Protein AF-A0A8B9PHS1-F1 (afdb_monomer_lite)

Structure (mmCIF, N/CA/C/O backbone):
data_AF-A0A8B9PHS1-F1
#
_entry.id   AF-A0A8B9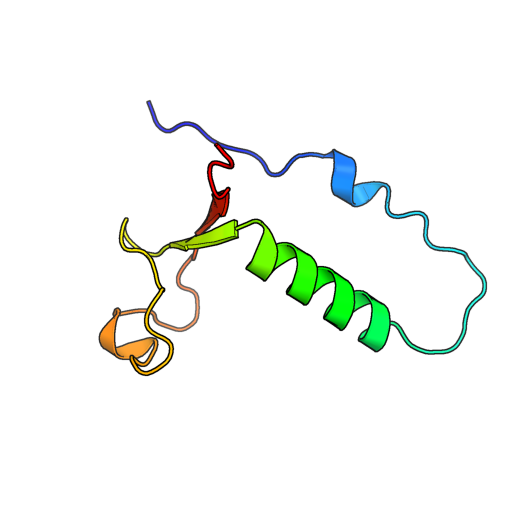PHS1-F1
#
loop_
_atom_site.group_PDB
_atom_site.id
_atom_site.type_symbol
_atom_site.label_atom_id
_atom_site.label_alt_id
_atom_site.label_comp_id
_atom_site.label_asym_id
_atom_site.label_entity_id
_atom_site.label_seq_id
_atom_site.pdbx_PDB_ins_code
_atom_site.Cartn_x
_atom_site.Cartn_y
_atom_site.Cartn_z
_atom_site.occupancy
_atom_site.B_iso_or_equiv
_atom_site.auth_seq_id
_atom_site.auth_comp_id
_atom_site.auth_asym_id
_atom_site.auth_atom_id
_atom_site.pdbx_PDB_model_num
ATOM 1 N N . MET A 1 1 ? -19.360 0.585 -13.257 1.00 34.44 1 MET A N 1
ATOM 2 C CA . MET A 1 1 ? -19.169 1.903 -12.615 1.00 34.44 1 MET A CA 1
ATOM 3 C C . MET A 1 1 ? -17.869 1.870 -11.816 1.00 34.44 1 MET A C 1
ATOM 5 O O . MET A 1 1 ? -17.881 1.265 -10.749 1.00 34.44 1 MET A O 1
ATOM 9 N N . PRO A 1 2 ? -16.730 2.399 -12.298 1.00 43.72 2 PRO A N 1
ATOM 10 C CA . PRO A 1 2 ? -15.549 2.487 -11.451 1.00 43.72 2 PRO A CA 1
ATOM 11 C C . PRO A 1 2 ? -15.734 3.672 -10.500 1.00 43.72 2 PRO A C 1
ATOM 13 O O . PRO A 1 2 ? -15.896 4.815 -10.921 1.00 43.72 2 PRO A O 1
ATOM 16 N N . PHE A 1 3 ? -15.772 3.374 -9.206 1.00 36.31 3 PHE A N 1
ATOM 17 C CA . PHE A 1 3 ? -15.802 4.366 -8.141 1.00 36.31 3 PHE A CA 1
ATOM 18 C C . PHE A 1 3 ? -14.436 5.066 -8.135 1.00 36.31 3 PHE A C 1
ATOM 20 O O . PHE A 1 3 ? -13.471 4.554 -7.572 1.00 36.31 3 PHE A O 1
ATOM 27 N N . GLN A 1 4 ? -14.325 6.201 -8.832 1.00 43.59 4 GLN A N 1
ATOM 28 C CA . GLN A 1 4 ? -13.164 7.084 -8.748 1.00 43.59 4 GLN A CA 1
ATOM 29 C C . GLN A 1 4 ? -13.122 7.680 -7.340 1.00 43.59 4 GLN A C 1
ATOM 31 O O . GLN A 1 4 ? -13.681 8.740 -7.060 1.00 43.59 4 GLN A O 1
ATOM 36 N N . SER A 1 5 ? -12.466 6.979 -6.419 1.00 45.19 5 SER A N 1
ATOM 37 C CA . SER A 1 5 ? -12.082 7.539 -5.133 1.00 45.19 5 SER A CA 1
ATOM 38 C C . SER A 1 5 ? -10.921 8.501 -5.361 1.00 45.19 5 SER A C 1
ATOM 40 O O . SER A 1 5 ? -9.756 8.143 -5.185 1.00 45.19 5 SER A O 1
ATOM 42 N N . HIS A 1 6 ? -11.241 9.727 -5.777 1.00 42.66 6 HIS A N 1
ATOM 43 C CA . HIS A 1 6 ? -10.321 10.847 -5.638 1.00 42.66 6 HIS A CA 1
ATOM 44 C C . HIS A 1 6 ? -9.796 10.869 -4.192 1.00 42.66 6 HIS A C 1
ATOM 46 O O . HIS A 1 6 ? -10.598 10.739 -3.257 1.00 42.66 6 HIS A O 1
ATOM 52 N N . PRO A 1 7 ? -8.478 11.019 -3.972 1.00 49.72 7 PRO A N 1
ATOM 53 C CA . PRO A 1 7 ? -7.963 11.201 -2.626 1.00 49.72 7 PRO A CA 1
ATOM 54 C C . PRO A 1 7 ? -8.648 12.430 -2.008 1.00 49.72 7 PRO A C 1
ATOM 56 O O . PRO A 1 7 ? -8.864 13.430 -2.704 1.00 49.72 7 PRO A O 1
ATOM 59 N N . PRO A 1 8 ? -9.039 12.377 -0.724 1.00 47.19 8 PRO A N 1
ATOM 60 C CA . PRO A 1 8 ? -9.743 13.483 -0.105 1.00 47.19 8 PRO A CA 1
ATOM 61 C C . PRO A 1 8 ? -8.844 14.725 -0.149 1.00 47.19 8 PRO A C 1
ATOM 63 O O . PRO A 1 8 ? -7.721 14.718 0.357 1.00 47.19 8 PRO A O 1
ATOM 66 N N . ARG A 1 9 ? -9.365 15.804 -0.749 1.00 47.53 9 ARG A N 1
ATOM 67 C CA . ARG A 1 9 ? -8.738 17.136 -0.867 1.00 47.53 9 ARG A CA 1
ATOM 68 C C . ARG A 1 9 ? -8.302 17.748 0.479 1.00 47.53 9 ARG A C 1
ATOM 70 O O . ARG A 1 9 ? -7.695 18.810 0.498 1.00 47.53 9 ARG A O 1
ATOM 77 N N . THR A 1 10 ? -8.576 17.088 1.600 1.00 47.22 10 THR A N 1
ATOM 78 C CA . THR A 1 10 ? -8.276 17.534 2.962 1.00 47.22 10 THR A CA 1
ATOM 79 C C . THR A 1 10 ? -6.836 17.281 3.423 1.00 47.22 10 THR A C 1
ATOM 81 O O . THR A 1 10 ? -6.452 17.822 4.453 1.00 47.22 10 THR A O 1
ATOM 84 N N . LEU A 1 11 ? -6.005 16.534 2.680 1.00 48.94 11 LEU A N 1
ATOM 85 C CA . LEU A 1 11 ? -4.575 16.362 3.019 1.00 48.94 11 LEU A CA 1
ATOM 86 C C . LEU A 1 11 ? -3.660 17.485 2.496 1.00 48.94 11 LEU A C 1
ATOM 88 O O . LEU A 1 11 ? -2.526 17.603 2.949 1.00 48.94 11 LEU A O 1
ATOM 92 N N . LEU A 1 12 ? -4.146 18.331 1.583 1.00 46.12 12 LEU A N 1
ATOM 93 C CA . LEU A 1 12 ? -3.399 19.491 1.069 1.00 46.12 12 LEU A CA 1
ATOM 94 C C . LEU A 1 12 ? -3.420 20.695 2.021 1.00 46.12 12 LEU A C 1
ATOM 96 O O . LEU A 1 12 ? -2.676 21.646 1.815 1.00 46.12 12 LEU A O 1
ATOM 100 N N . HIS A 1 13 ? -4.221 20.635 3.087 1.00 41.53 13 HIS A N 1
ATOM 101 C CA . HIS A 1 13 ? -4.226 21.617 4.173 1.00 41.53 13 HIS A CA 1
ATOM 102 C C . HIS A 1 13 ? -3.273 21.217 5.312 1.00 41.53 13 HIS A C 1
ATOM 104 O O . HIS A 1 13 ? -3.504 21.525 6.480 1.00 41.53 13 HIS A O 1
ATOM 110 N N . ALA A 1 14 ? -2.189 20.506 4.983 1.00 48.25 14 ALA A N 1
ATOM 111 C CA . ALA A 1 14 ? -1.022 20.448 5.845 1.00 48.25 14 ALA A CA 1
ATOM 112 C C . ALA A 1 14 ? -0.438 21.866 5.904 1.00 48.25 14 ALA A C 1
ATOM 114 O O . ALA A 1 14 ? 0.346 22.260 5.044 1.00 48.25 14 ALA A O 1
ATOM 115 N N . CYS A 1 15 ? -0.889 22.650 6.890 1.00 41.50 15 CYS A N 1
ATOM 116 C CA . CYS A 1 15 ? -0.219 23.860 7.340 1.00 41.50 15 CYS A CA 1
ATOM 117 C C . CYS A 1 15 ? 1.283 23.581 7.369 1.00 41.50 15 CYS A C 1
ATOM 119 O O . CYS A 1 15 ? 1.751 22.811 8.205 1.00 41.50 15 CYS A O 1
ATOM 121 N N . PHE A 1 16 ? 2.022 24.190 6.449 1.00 46.44 16 PHE A N 1
ATOM 122 C CA . PHE A 1 16 ? 3.453 24.375 6.597 1.00 46.44 16 PHE A CA 1
ATOM 123 C C . PHE A 1 16 ? 3.635 25.387 7.735 1.00 46.44 16 PHE A C 1
ATOM 125 O O . PHE A 1 16 ? 3.293 26.555 7.536 1.00 46.44 16 PHE A O 1
ATOM 132 N N . PRO A 1 17 ? 4.132 25.012 8.930 1.00 47.69 17 PRO A N 1
ATOM 133 C CA . PRO A 1 17 ? 4.689 26.012 9.821 1.00 47.69 17 PRO A CA 1
ATOM 134 C C . PRO A 1 17 ? 5.904 26.594 9.096 1.00 47.69 17 PRO A C 1
ATOM 136 O O . PRO A 1 17 ? 6.884 25.901 8.833 1.00 47.69 17 PRO A O 1
ATOM 139 N N . SER A 1 18 ? 5.817 27.867 8.726 1.00 56.69 18 SER A N 1
ATOM 140 C CA . SER A 1 18 ? 6.793 28.621 7.932 1.00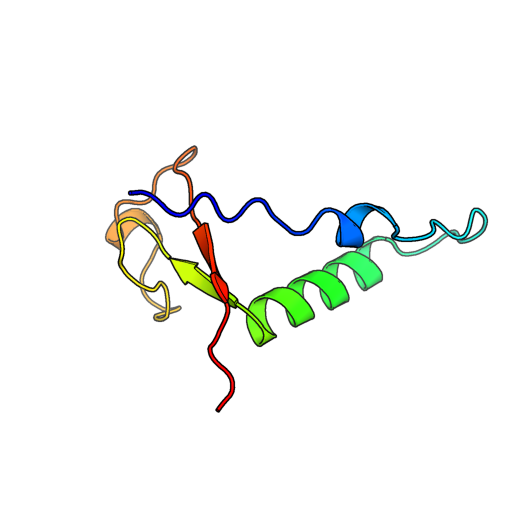 56.69 18 SER A CA 1
ATOM 141 C C . SER A 1 18 ? 8.165 28.814 8.604 1.00 56.69 18 SER A C 1
ATOM 143 O O . SER A 1 18 ? 8.961 29.623 8.139 1.00 56.69 18 SER A O 1
ATOM 145 N N . SER A 1 19 ? 8.465 28.082 9.682 1.00 59.34 19 SER A N 1
ATOM 146 C CA . SER A 1 19 ? 9.635 28.301 10.533 1.00 59.34 19 SER A CA 1
ATOM 147 C C . SER A 1 19 ? 10.086 27.002 11.216 1.00 59.34 19 SER A C 1
ATOM 149 O O . SER A 1 19 ? 9.861 26.820 12.409 1.00 59.34 19 SER A O 1
ATOM 151 N N . SER A 1 20 ? 10.698 26.052 10.503 1.00 50.66 20 SER A N 1
ATOM 152 C CA . SER A 1 20 ? 11.389 24.917 11.152 1.00 50.66 20 SER A CA 1
ATOM 153 C C . SER A 1 20 ? 12.505 24.338 10.266 1.00 50.66 20 SER A C 1
ATOM 155 O O . SER A 1 20 ? 12.205 23.683 9.265 1.00 50.66 20 SER A O 1
ATOM 157 N N . PRO A 1 21 ? 13.791 24.533 10.616 1.00 62.53 21 PRO A N 1
ATOM 158 C CA . PRO A 1 21 ? 14.903 23.833 9.998 1.00 62.53 21 PRO A CA 1
ATOM 159 C C . PRO A 1 21 ? 15.102 22.500 10.733 1.00 62.53 21 PRO A C 1
ATOM 161 O O . PRO A 1 21 ? 15.498 22.484 11.892 1.00 62.53 21 PRO A O 1
ATOM 164 N N . LEU A 1 22 ? 14.859 21.393 10.025 1.00 54.69 22 LEU A N 1
ATOM 165 C CA . LEU A 1 22 ? 15.038 19.986 10.432 1.00 54.69 22 LEU A CA 1
ATOM 166 C C . LEU A 1 22 ? 13.856 19.337 11.197 1.00 54.69 22 LEU A C 1
ATOM 168 O O . LEU A 1 22 ? 13.464 19.830 12.250 1.00 54.69 22 LEU A O 1
ATOM 172 N N . PRO A 1 23 ? 13.344 18.159 10.765 1.00 58.97 23 PRO A N 1
ATOM 173 C CA . PRO A 1 23 ? 13.571 17.454 9.503 1.00 58.97 23 PRO A CA 1
ATOM 174 C C . PRO A 1 23 ? 12.247 17.068 8.815 1.00 58.97 23 PRO A C 1
ATOM 176 O O . PRO A 1 23 ? 11.452 16.283 9.336 1.00 58.97 23 PRO A O 1
ATOM 179 N N . ALA A 1 24 ? 12.065 17.508 7.566 1.00 61.66 24 ALA A N 1
ATOM 180 C CA . ALA A 1 24 ? 11.019 17.000 6.666 1.00 61.66 24 ALA A CA 1
ATOM 181 C C . ALA A 1 24 ? 10.983 15.453 6.613 1.00 61.66 24 ALA A C 1
ATOM 183 O O . ALA A 1 24 ? 9.932 14.846 6.409 1.00 61.66 24 ALA A O 1
ATOM 184 N N . PHE A 1 25 ? 12.122 14.812 6.893 1.00 58.38 25 PHE A N 1
ATOM 185 C CA . PHE A 1 25 ? 12.268 13.367 7.027 1.00 58.38 25 PHE A CA 1
ATOM 186 C C . PHE A 1 25 ? 11.400 12.751 8.140 1.00 58.38 25 PHE A C 1
ATOM 188 O O . PHE A 1 25 ? 10.735 11.748 7.900 1.00 58.38 25 PHE A O 1
ATOM 195 N N . CYS A 1 26 ? 11.327 13.349 9.336 1.00 63.97 26 CYS A N 1
ATOM 196 C CA . CYS A 1 26 ? 10.495 12.811 10.424 1.00 63.97 26 CYS A CA 1
ATOM 197 C C . CYS A 1 26 ? 8.999 12.917 10.116 1.00 63.97 26 CYS A C 1
ATOM 199 O O . CYS A 1 26 ? 8.224 12.036 10.497 1.00 63.97 26 CYS A O 1
ATOM 201 N N . TRP A 1 27 ? 8.588 13.972 9.410 1.00 69.56 27 TRP A N 1
ATOM 202 C CA . TRP A 1 27 ? 7.205 14.118 8.965 1.00 69.56 27 TRP A CA 1
ATOM 203 C C . TRP A 1 27 ? 6.853 13.068 7.905 1.00 69.56 27 TRP A C 1
ATOM 205 O O . TRP A 1 27 ? 5.832 12.393 8.029 1.00 69.56 27 TRP A O 1
ATOM 215 N N . LEU A 1 28 ? 7.749 12.828 6.940 1.00 73.31 28 LEU A N 1
ATOM 216 C CA . LEU A 1 28 ? 7.580 11.786 5.925 1.00 73.31 28 LEU A CA 1
ATOM 217 C C . LEU A 1 28 ? 7.500 10.379 6.541 1.00 73.31 28 LEU A C 1
ATOM 219 O O . LEU A 1 28 ? 6.638 9.589 6.159 1.00 73.31 28 LEU A O 1
ATOM 223 N N . LEU A 1 29 ? 8.340 10.076 7.537 1.00 77.31 29 LEU A N 1
ATOM 224 C CA . LEU A 1 29 ? 8.310 8.796 8.255 1.00 77.31 29 LEU A CA 1
ATOM 225 C C . LEU A 1 29 ? 6.997 8.595 9.029 1.00 77.31 29 LEU A C 1
ATOM 227 O O . LEU A 1 29 ? 6.417 7.507 8.990 1.00 77.31 29 LEU A O 1
ATOM 231 N N . ASN A 1 30 ? 6.490 9.637 9.697 1.00 82.31 30 ASN A N 1
ATOM 232 C CA . ASN A 1 30 ? 5.201 9.573 10.393 1.00 82.31 30 ASN A CA 1
ATOM 233 C C . ASN A 1 30 ? 4.021 9.443 9.421 1.00 82.31 30 ASN A C 1
ATOM 235 O O . ASN A 1 30 ? 3.107 8.652 9.663 1.00 82.31 30 ASN A O 1
ATOM 239 N N . TYR A 1 31 ? 4.060 10.165 8.303 1.00 81.81 31 TYR A N 1
ATOM 240 C CA . TYR A 1 31 ? 3.042 10.092 7.261 1.00 81.81 31 TYR A CA 1
ATOM 241 C C . TYR A 1 31 ? 2.989 8.703 6.610 1.00 81.81 31 TYR A C 1
ATOM 243 O O . TYR A 1 31 ? 1.916 8.103 6.519 1.00 81.81 31 TYR A O 1
ATOM 251 N N . LEU A 1 32 ? 4.144 8.132 6.250 1.00 78.69 32 LEU A N 1
ATOM 252 C CA . LEU A 1 32 ? 4.228 6.766 5.729 1.00 78.69 32 LEU A CA 1
ATOM 253 C C . LEU A 1 32 ? 3.669 5.761 6.741 1.00 78.69 32 LEU A C 1
ATOM 255 O O . LEU A 1 32 ? 2.822 4.942 6.388 1.00 78.69 32 LEU A O 1
ATOM 259 N N . LYS A 1 33 ? 4.057 5.857 8.019 1.00 83.06 33 LYS A N 1
ATOM 260 C CA . LYS A 1 33 ? 3.535 4.980 9.079 1.00 83.06 33 LYS A CA 1
ATOM 261 C C . LYS A 1 33 ? 2.008 5.057 9.200 1.00 83.06 33 LYS A C 1
ATOM 263 O O . LYS A 1 33 ? 1.354 4.027 9.368 1.00 83.06 33 LYS A O 1
ATOM 268 N N . TYR A 1 34 ? 1.429 6.252 9.084 1.00 84.81 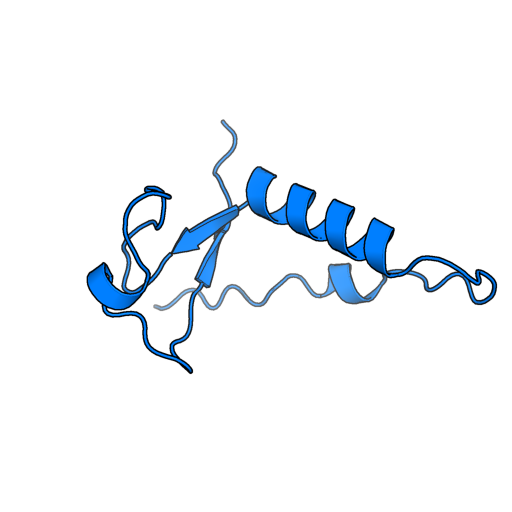34 TYR A N 1
ATOM 269 C CA . TYR A 1 34 ? -0.023 6.441 9.065 1.00 84.81 34 TYR A CA 1
ATOM 270 C C . TYR A 1 34 ? -0.686 5.780 7.846 1.00 84.81 34 TYR A C 1
ATOM 272 O O . TYR A 1 34 ? -1.715 5.108 8.000 1.00 84.81 34 TYR A O 1
ATOM 280 N N . ILE A 1 35 ? -0.086 5.917 6.658 1.00 83.88 35 ILE A N 1
ATOM 281 C CA . ILE A 1 35 ? -0.574 5.277 5.430 1.00 83.88 35 ILE A CA 1
ATOM 282 C C . ILE A 1 35 ? -0.620 3.756 5.603 1.00 83.88 35 ILE A C 1
ATOM 284 O O . ILE A 1 35 ? -1.688 3.167 5.452 1.00 83.88 35 ILE A O 1
ATOM 288 N N . TRP A 1 36 ? 0.485 3.120 5.997 1.00 83.81 36 TRP A N 1
ATOM 289 C CA . TRP A 1 36 ? 0.549 1.659 6.161 1.00 83.81 36 TRP A CA 1
ATOM 290 C C . TRP A 1 36 ? -0.396 1.134 7.251 1.00 83.81 36 TRP A C 1
ATOM 292 O O . TRP A 1 36 ? -0.893 0.005 7.181 1.00 83.81 36 TRP A O 1
ATOM 302 N N . ARG A 1 37 ? -0.704 1.964 8.256 1.00 83.00 37 ARG A N 1
ATOM 303 C CA . ARG A 1 37 ? -1.690 1.632 9.291 1.00 83.00 37 ARG A CA 1
ATOM 304 C C . ARG A 1 37 ? -3.121 1.655 8.749 1.00 83.00 37 ARG A C 1
ATOM 306 O O . ARG A 1 37 ? -3.905 0.778 9.106 1.00 83.00 37 ARG A O 1
ATOM 313 N N . THR A 1 38 ? -3.441 2.607 7.875 1.00 85.75 38 THR A N 1
ATOM 314 C CA . THR A 1 38 ? -4.820 2.915 7.446 1.00 85.75 38 THR A CA 1
ATOM 315 C C . THR A 1 38 ? -5.205 2.292 6.101 1.00 85.75 38 THR A C 1
ATOM 317 O O . THR A 1 38 ? -6.390 2.070 5.850 1.00 85.75 38 THR A O 1
ATOM 320 N N . TYR A 1 39 ? -4.231 1.968 5.250 1.00 87.19 39 TYR A N 1
ATOM 321 C CA . TYR A 1 39 ? -4.441 1.497 3.879 1.00 87.19 39 TYR A CA 1
ATOM 322 C C . TYR A 1 39 ? -3.673 0.197 3.598 1.00 87.19 39 TYR A C 1
ATOM 324 O O . TYR A 1 39 ? -2.663 -0.094 4.238 1.00 87.19 39 TYR A O 1
ATOM 332 N N . HIS A 1 40 ? -4.166 -0.592 2.645 1.00 86.62 40 HIS A N 1
ATOM 333 C CA . HIS A 1 40 ? -3.433 -1.683 2.003 1.00 86.62 40 HIS A CA 1
ATOM 334 C C . HIS A 1 40 ? -3.019 -1.264 0.596 1.00 86.62 40 HIS A C 1
ATOM 336 O O . HIS A 1 40 ? -3.803 -0.621 -0.104 1.00 86.62 40 HIS A O 1
ATOM 342 N N . LEU A 1 41 ? -1.822 -1.673 0.173 1.00 87.50 41 LEU A N 1
ATOM 343 C CA . LEU A 1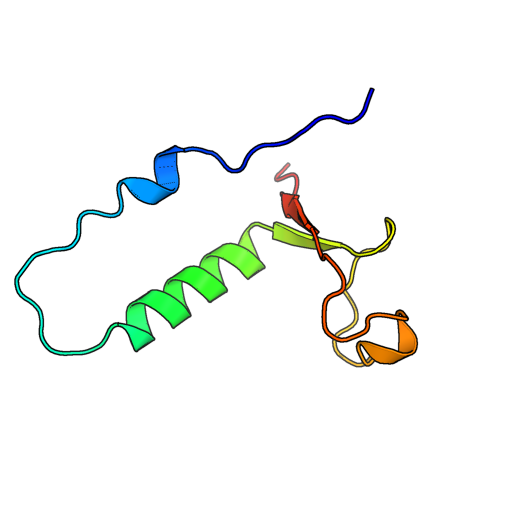 41 ? -1.449 -1.613 -1.235 1.00 87.50 41 LEU A CA 1
ATOM 344 C C . LEU A 1 41 ? -2.205 -2.687 -2.012 1.00 87.50 41 LEU A C 1
ATOM 346 O O . LEU A 1 41 ? -2.302 -3.838 -1.576 1.00 87.50 41 LEU A O 1
ATOM 350 N N . THR A 1 42 ? -2.694 -2.303 -3.182 1.00 87.81 42 THR A N 1
ATOM 351 C CA . THR A 1 42 ? -3.301 -3.212 -4.146 1.00 87.81 42 THR A CA 1
ATOM 352 C C . THR A 1 42 ? -2.767 -2.956 -5.542 1.00 87.81 42 THR A C 1
ATOM 354 O O . THR A 1 42 ? -2.517 -1.810 -5.919 1.00 87.81 42 THR A O 1
ATOM 357 N N . TYR A 1 43 ? -2.598 -4.034 -6.294 1.00 87.69 43 TYR A N 1
ATOM 358 C CA . TYR A 1 43 ? -2.159 -4.022 -7.680 1.00 87.69 43 TYR A CA 1
ATOM 359 C C . TYR A 1 43 ? -2.958 -5.065 -8.446 1.00 87.69 43 TYR A C 1
ATOM 361 O O . TYR A 1 43 ? -3.104 -6.186 -7.970 1.00 87.69 43 TYR A O 1
ATOM 369 N N . ALA A 1 44 ? -3.523 -4.684 -9.593 1.00 84.25 44 ALA A N 1
ATOM 370 C CA . ALA A 1 44 ? -4.351 -5.568 -10.420 1.00 84.25 44 ALA A CA 1
ATOM 371 C C . ALA A 1 44 ? -5.491 -6.292 -9.655 1.00 84.25 44 ALA A C 1
ATOM 373 O O . ALA A 1 44 ? -5.907 -7.383 -10.027 1.00 84.25 44 ALA A O 1
ATOM 374 N N . GLY A 1 45 ? -6.006 -5.690 -8.575 1.00 82.38 45 GLY A N 1
ATOM 375 C CA . GLY A 1 45 ? -7.037 -6.292 -7.716 1.00 82.38 45 GLY A CA 1
ATOM 376 C C . GLY A 1 45 ? -6.507 -7.221 -6.615 1.00 82.38 45 GLY A C 1
ATOM 377 O O . GLY A 1 45 ? -7.273 -7.603 -5.730 1.00 82.38 45 GLY A O 1
ATOM 378 N N . GLU A 1 46 ? -5.208 -7.522 -6.595 1.00 85.38 46 GLU A N 1
ATOM 379 C CA . GLU A 1 46 ? -4.558 -8.305 -5.543 1.00 85.38 46 GLU A CA 1
ATOM 380 C C . GLU A 1 46 ? -3.966 -7.406 -4.450 1.00 85.38 46 GLU A C 1
ATOM 382 O O . GLU A 1 46 ? -3.427 -6.329 -4.716 1.00 85.38 46 GLU A O 1
ATOM 387 N N . LYS A 1 47 ? -4.052 -7.846 -3.189 1.00 87.19 47 LYS A N 1
ATOM 388 C CA . LYS A 1 47 ? -3.441 -7.146 -2.049 1.00 87.19 47 LYS A CA 1
ATOM 389 C C . LYS A 1 47 ? -1.970 -7.527 -1.933 1.00 87.19 47 LYS A C 1
ATOM 391 O O . LYS A 1 47 ? -1.655 -8.704 -1.776 1.00 87.19 47 LYS A O 1
ATOM 396 N N . LEU A 1 48 ? -1.088 -6.531 -1.892 1.00 86.69 48 LEU A N 1
ATOM 397 C CA . LEU A 1 48 ? 0.327 -6.743 -1.588 1.00 86.69 48 LEU A CA 1
ATOM 398 C C . LEU A 1 48 ? 0.499 -6.837 -0.070 1.00 86.69 48 LEU A C 1
ATOM 400 O O . LEU A 1 48 ? 0.852 -5.861 0.588 1.00 86.69 48 LEU A O 1
ATOM 404 N N . ALA A 1 49 ? 0.150 -7.992 0.491 1.00 82.44 49 ALA A N 1
ATOM 405 C CA . ALA A 1 49 ? 0.268 -8.264 1.924 1.00 82.44 49 ALA A CA 1
ATOM 406 C C . ALA A 1 49 ? 1.488 -9.128 2.280 1.00 82.44 49 ALA A C 1
ATOM 408 O O . ALA A 1 49 ? 1.803 -9.249 3.459 1.00 82.44 49 ALA A O 1
ATOM 409 N N . ASP A 1 50 ? 2.143 -9.736 1.288 1.00 84.06 50 ASP A N 1
ATOM 410 C CA . ASP A 1 50 ? 3.339 -10.550 1.499 1.00 84.06 50 ASP A CA 1
ATOM 411 C C . ASP A 1 50 ? 4.601 -9.733 1.204 1.00 84.06 50 ASP A C 1
ATOM 413 O O . ASP A 1 50 ? 4.908 -9.451 0.042 1.00 84.06 50 ASP A O 1
ATOM 417 N N . ASP A 1 51 ? 5.322 -9.372 2.270 1.00 83.69 51 ASP A N 1
ATOM 418 C CA . ASP A 1 51 ? 6.585 -8.628 2.227 1.00 83.69 51 ASP A CA 1
ATOM 419 C C . ASP A 1 51 ? 7.758 -9.448 1.660 1.00 83.69 51 ASP A C 1
ATOM 421 O O . ASP A 1 51 ? 8.789 -8.883 1.288 1.00 83.69 51 ASP A O 1
ATOM 425 N N . ARG A 1 52 ? 7.643 -10.784 1.599 1.00 86.19 52 ARG A N 1
ATOM 426 C CA . ARG A 1 52 ? 8.702 -11.658 1.063 1.00 86.19 52 ARG A CA 1
ATOM 427 C C . ARG A 1 52 ? 8.655 -11.758 -0.456 1.00 86.19 52 ARG A C 1
ATOM 429 O O . ARG A 1 52 ? 9.675 -12.067 -1.074 1.00 86.19 52 ARG A O 1
ATOM 436 N N . LYS A 1 53 ? 7.493 -11.490 -1.052 1.00 84.62 53 LYS A N 1
ATOM 437 C CA . LYS A 1 53 ? 7.275 -11.574 -2.494 1.00 84.62 53 LYS A CA 1
ATOM 438 C C . LYS A 1 53 ? 7.755 -10.292 -3.171 1.00 84.62 53 LYS A C 1
ATOM 440 O O . LYS A 1 53 ? 7.319 -9.187 -2.847 1.00 84.62 53 LYS A O 1
ATOM 445 N N . LYS A 1 54 ? 8.674 -10.417 -4.132 1.00 85.00 54 LYS A N 1
ATOM 446 C CA . LYS A 1 54 ? 9.225 -9.246 -4.829 1.00 85.00 54 LYS A CA 1
ATOM 447 C C . LYS A 1 54 ? 8.170 -8.619 -5.736 1.00 85.00 54 LYS A C 1
ATOM 449 O O . LYS A 1 54 ? 7.358 -9.317 -6.333 1.00 85.00 54 LYS A O 1
ATOM 454 N N . LEU A 1 55 ? 8.267 -7.306 -5.961 1.00 84.69 55 LEU A N 1
ATOM 455 C CA . LEU A 1 55 ? 7.412 -6.570 -6.911 1.00 84.69 55 LEU A CA 1
ATOM 456 C C . LEU A 1 55 ? 7.338 -7.247 -8.292 1.00 84.69 55 LEU A C 1
ATOM 458 O O . LEU A 1 55 ? 6.265 -7.357 -8.876 1.00 84.69 55 LEU A O 1
ATOM 462 N N . ARG A 1 56 ? 8.464 -7.793 -8.771 1.00 83.50 56 ARG A N 1
ATOM 463 C CA . ARG A 1 56 ? 8.537 -8.543 -10.035 1.00 83.50 56 ARG A CA 1
ATOM 464 C C . ARG A 1 56 ? 7.662 -9.796 -10.063 1.00 83.50 56 ARG A C 1
ATOM 466 O O . ARG A 1 56 ? 7.140 -10.127 -11.117 1.00 83.50 56 ARG A O 1
ATOM 473 N N . GLU A 1 57 ? 7.502 -10.482 -8.935 1.00 84.69 57 GLU A N 1
ATOM 474 C CA . GLU A 1 57 ? 6.667 -11.688 -8.821 1.00 84.69 57 GLU A CA 1
ATOM 475 C C . GLU A 1 57 ? 5.171 -11.351 -8.789 1.00 84.69 57 GLU A C 1
ATOM 477 O O . GLU A 1 57 ? 4.339 -12.203 -9.081 1.00 84.69 57 GLU A O 1
ATOM 482 N N . TYR A 1 58 ? 4.823 -10.106 -8.454 1.00 81.69 58 TYR A N 1
ATOM 483 C CA . TYR A 1 58 ? 3.486 -9.549 -8.678 1.00 81.69 58 TYR A CA 1
ATOM 484 C C . TYR A 1 58 ? 3.309 -8.999 -10.102 1.00 81.69 58 TYR A C 1
ATOM 486 O O . TYR A 1 58 ? 2.241 -8.503 -10.435 1.00 81.69 58 TYR A O 1
ATOM 494 N N . GLY A 1 59 ? 4.347 -9.044 -10.944 1.00 85.25 59 GLY A N 1
ATOM 495 C CA . GLY A 1 59 ? 4.322 -8.436 -12.272 1.00 85.25 59 GLY A CA 1
ATOM 496 C C . GLY A 1 59 ? 4.379 -6.905 -12.258 1.00 85.25 59 GLY A C 1
ATOM 497 O O . GLY A 1 59 ? 4.115 -6.300 -13.290 1.00 85.25 59 GLY A O 1
ATOM 498 N N . ILE A 1 60 ? 4.734 -6.285 -11.126 1.00 87.56 60 ILE A N 1
ATOM 499 C CA . ILE A 1 60 ? 4.866 -4.829 -10.994 1.00 87.56 60 ILE A CA 1
ATOM 500 C C . ILE A 1 60 ? 6.209 -4.398 -11.584 1.00 87.56 60 ILE A C 1
ATOM 502 O O . ILE A 1 60 ? 7.287 -4.846 -11.169 1.00 87.56 60 ILE A O 1
ATOM 506 N N . ARG A 1 61 ? 6.142 -3.494 -12.552 1.00 87.38 61 ARG A N 1
ATOM 507 C CA . ARG A 1 61 ? 7.267 -2.875 -13.246 1.00 87.38 61 ARG A CA 1
ATOM 508 C C . ARG A 1 61 ? 7.373 -1.405 -12.857 1.00 87.38 61 ARG A C 1
ATOM 510 O O . ARG A 1 61 ? 6.467 -0.795 -12.298 1.00 87.38 61 ARG A O 1
ATOM 517 N N . ASN A 1 62 ? 8.531 -0.818 -13.142 1.00 83.38 62 ASN A N 1
ATOM 518 C CA . ASN A 1 62 ? 8.722 0.608 -12.923 1.00 83.38 62 ASN A CA 1
ATOM 519 C C . ASN A 1 62 ? 7.765 1.383 -13.846 1.00 83.38 62 ASN A C 1
ATOM 521 O O . ASN A 1 62 ? 7.839 1.174 -15.058 1.00 83.38 62 ASN A O 1
ATOM 525 N N . ARG A 1 63 ? 6.946 2.281 -13.273 1.00 83.81 63 ARG A N 1
ATOM 526 C CA . ARG A 1 63 ? 5.812 3.024 -13.883 1.00 83.81 63 ARG A CA 1
ATOM 527 C C . ARG A 1 63 ? 4.435 2.366 -13.791 1.00 83.81 63 ARG A C 1
ATOM 529 O O . ARG A 1 63 ? 3.474 2.988 -14.235 1.00 83.81 63 ARG A O 1
ATOM 536 N N . ASP A 1 64 ? 4.320 1.185 -13.197 1.00 87.25 64 ASP A N 1
ATOM 537 C CA . ASP A 1 64 ? 2.999 0.620 -12.939 1.00 87.25 64 ASP A CA 1
ATOM 538 C C . ASP A 1 64 ? 2.292 1.387 -11.817 1.00 87.25 64 ASP A C 1
ATOM 540 O O . ASP A 1 64 ? 2.906 1.816 -10.835 1.00 87.25 64 ASP A O 1
ATOM 544 N N . GLU A 1 65 ? 0.983 1.564 -11.976 1.00 85.62 65 GLU A N 1
ATOM 545 C CA . GLU A 1 65 ? 0.150 2.231 -10.986 1.00 85.62 65 GLU A CA 1
ATOM 546 C C . GLU A 1 65 ? -0.258 1.240 -9.891 1.00 85.62 65 GLU A C 1
ATOM 548 O O . GLU A 1 65 ? -0.791 0.162 -10.157 1.00 85.62 65 GLU A O 1
ATOM 553 N N . VAL A 1 66 ? -0.020 1.621 -8.637 1.00 87.19 66 VAL A N 1
ATOM 554 C CA . VAL A 1 66 ? -0.492 0.892 -7.456 1.00 87.19 66 VAL A CA 1
ATOM 555 C C . VAL A 1 66 ? -1.506 1.747 -6.713 1.00 87.19 66 VAL A C 1
ATOM 557 O O . VAL A 1 66 ? -1.331 2.957 -6.562 1.00 87.19 66 VAL A O 1
ATOM 560 N N . SER A 1 67 ? -2.573 1.123 -6.225 1.00 86.38 67 SER A N 1
ATOM 561 C CA . SER A 1 67 ? -3.658 1.822 -5.538 1.00 86.38 67 SER A CA 1
ATOM 562 C C . SER A 1 67 ? -3.659 1.509 -4.046 1.00 86.38 67 SER A C 1
AT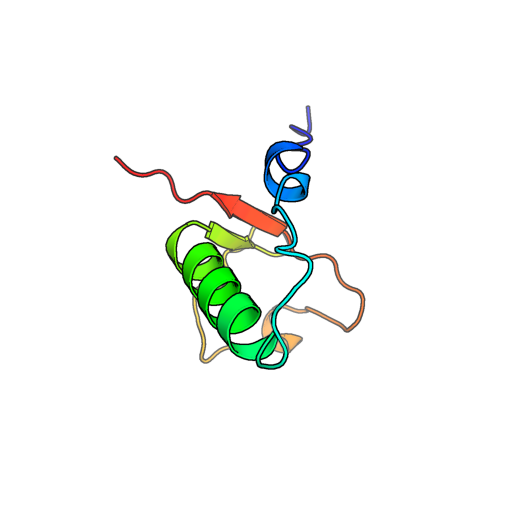OM 564 O O . SER A 1 67 ? -3.450 0.368 -3.630 1.00 86.38 67 SER A O 1
ATOM 566 N N . PHE A 1 68 ? -3.952 2.520 -3.229 1.00 87.12 68 PHE A N 1
ATOM 567 C CA . PHE A 1 68 ? -4.169 2.357 -1.793 1.00 87.12 68 PHE A CA 1
ATOM 568 C C . PHE A 1 68 ? -5.656 2.140 -1.506 1.00 87.12 68 PHE A C 1
ATOM 570 O O . PHE A 1 68 ? -6.474 3.023 -1.758 1.00 87.12 68 PHE A O 1
ATOM 577 N N . ILE A 1 69 ? -6.010 0.998 -0.915 1.00 86.56 69 ILE A N 1
ATOM 578 C CA . ILE A 1 69 ? -7.385 0.705 -0.487 1.00 86.56 69 ILE A CA 1
ATOM 579 C C . ILE A 1 69 ? -7.484 0.843 1.027 1.00 86.56 69 ILE A C 1
ATOM 581 O O . ILE A 1 69 ? -6.694 0.269 1.779 1.00 86.56 69 ILE A O 1
ATOM 585 N N . LYS A 1 70 ? -8.465 1.620 1.493 1.00 87.50 70 LYS A N 1
ATOM 586 C CA . LYS A 1 70 ? -8.687 1.862 2.922 1.00 87.50 70 LYS A CA 1
ATOM 587 C C . LYS A 1 70 ? -9.063 0.563 3.633 1.00 87.50 70 LYS A C 1
ATOM 589 O O . LYS A 1 70 ? -9.934 -0.176 3.178 1.00 87.50 70 LYS A O 1
ATOM 594 N N . LYS A 1 71 ? -8.437 0.307 4.782 1.00 84.62 71 LYS A N 1
ATOM 595 C CA . LYS A 1 71 ? -8.838 -0.788 5.669 1.00 84.62 71 LYS A CA 1
ATOM 596 C C . LYS A 1 71 ? -10.212 -0.456 6.243 1.00 84.62 71 LYS A C 1
ATOM 598 O O . LYS A 1 71 ? -10.379 0.584 6.883 1.00 84.62 71 LYS 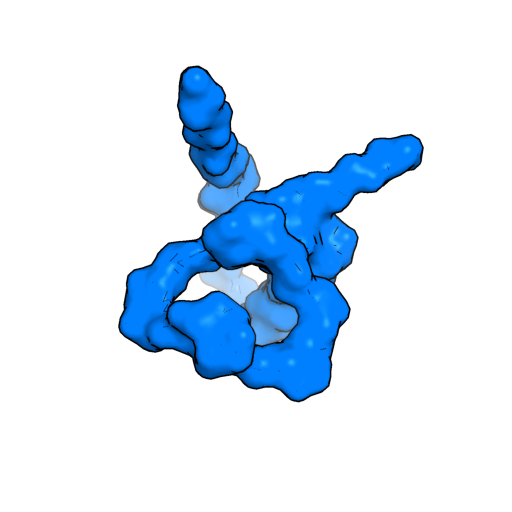A O 1
ATOM 603 N N . LEU A 1 72 ? -11.194 -1.327 6.018 1.00 75.75 72 LEU A N 1
ATOM 604 C CA . LEU A 1 72 ? -12.452 -1.286 6.758 1.00 75.75 72 LEU A CA 1
ATOM 605 C C . LEU A 1 72 ? -12.129 -1.578 8.225 1.00 75.75 72 LEU A C 1
ATOM 607 O O . LEU A 1 72 ? -11.718 -2.683 8.573 1.00 75.75 72 LEU A O 1
ATOM 611 N N . ARG A 1 73 ? -12.253 -0.558 9.074 1.00 70.31 73 ARG A N 1
ATOM 612 C CA . ARG A 1 73 ? -12.284 -0.741 10.525 1.00 70.31 73 ARG A CA 1
ATOM 613 C C . ARG A 1 73 ? -13.711 -1.182 10.859 1.00 70.31 73 ARG A C 1
ATOM 615 O O . ARG A 1 73 ? -14.635 -0.481 10.453 1.00 70.31 73 ARG A O 1
ATOM 622 N N . LYS A 1 74 ? -13.864 -2.360 11.471 1.00 60.00 74 LYS A N 1
ATOM 623 C CA . LYS A 1 74 ? -15.128 -2.755 12.109 1.00 60.00 74 LYS A CA 1
ATOM 624 C C . LYS A 1 74 ? -15.445 -1.797 13.251 1.00 60.00 74 LYS A C 1
ATOM 626 O O . LYS A 1 74 ? -14.468 -1.302 13.862 1.00 60.00 74 LYS A O 1
#

Sequence (74 aa):
MPFQSHPPRTLLHACFPSSSPLPAFCWLLNYLKYIWRTYHLTYAGEKLADDRKKLREYGIRNRDEVSFIKKLRK

Organism: Apteryx owenii (NCBI:txid8824)

Secondary structure (DSSP, 8-state):
-----PPPGGGTT----S---S-HHHHHHHHHHHHHHHEEEEETTEE---TTS-GGGGT--TT---EEEE----

Foldseek 3Di:
DPPPPDPPPVVVPPPDPPDDDDDPVVVVVVVVVVLVVFWFKDDPNDTPPDPVQDCVNVVHDPPGDIDTHTDDDD

InterPro domains:
  IPR029071 Ubiquitin-like domain superfamily [SSF54236] (30-73)
  IPR039690 U11/U12 small nuclear ribonucleoprotein 25kDa protein [PTHR14942] (33-73)
  IPR040610 SNRNP25, ubiquitin-like domain [PF18036] (33-74)

pLDDT: mean 71.37, std 17.35, range [34.44, 87.81]

Radius of gyration: 15.71 Å; chains: 1; bounding box: 34×40×26 Å